Protein AF-A0A7S4J3Q4-F1 (afdb_monomer_lite)

Radius of gyration: 19.54 Å; chains: 1; bounding box: 47×39×46 Å

Organism: NCBI:txid265563

Structure (mmCIF, N/CA/C/O backbone):
data_AF-A0A7S4J3Q4-F1
#
_entry.id   AF-A0A7S4J3Q4-F1
#
loop_
_atom_site.group_PDB
_atom_site.id
_atom_site.type_symbol
_atom_site.label_atom_id
_atom_site.label_alt_id
_atom_site.label_comp_id
_atom_site.label_asym_id
_atom_site.label_entity_id
_atom_site.label_seq_id
_atom_site.pdbx_PDB_ins_code
_atom_site.Cartn_x
_atom_site.Cartn_y
_atom_site.Cartn_z
_atom_site.occupancy
_atom_site.B_iso_or_equiv
_atom_site.auth_seq_id
_atom_site.auth_comp_id
_atom_site.auth_asym_id
_atom_site.auth_atom_id
_atom_site.pdbx_PDB_model_num
ATOM 1 N N . ARG A 1 1 ? 10.200 11.822 5.504 1.00 58.59 1 ARG A N 1
ATOM 2 C CA . ARG A 1 1 ? 9.296 11.036 6.379 1.00 58.59 1 ARG A CA 1
ATOM 3 C C . ARG A 1 1 ? 8.010 10.798 5.602 1.00 58.59 1 ARG A C 1
ATOM 5 O O . ARG A 1 1 ? 7.649 11.677 4.834 1.00 58.59 1 ARG A O 1
ATOM 12 N N . GLN A 1 2 ? 7.391 9.626 5.717 1.00 76.81 2 GLN A N 1
ATOM 13 C CA . GLN A 1 2 ? 6.192 9.248 4.950 1.00 76.81 2 GLN A CA 1
ATOM 14 C C . GLN A 1 2 ? 4.937 9.336 5.837 1.00 76.81 2 GLN A C 1
ATOM 16 O O . GLN A 1 2 ? 4.095 8.449 5.812 1.00 76.81 2 GLN A O 1
ATOM 21 N N . ASN A 1 3 ? 4.850 10.391 6.658 1.00 87.88 3 ASN A N 1
ATOM 22 C CA . ASN A 1 3 ? 3.798 10.535 7.668 1.00 87.88 3 ASN A CA 1
ATOM 23 C C . ASN A 1 3 ? 2.406 10.657 7.038 1.00 87.88 3 ASN A C 1
ATOM 25 O O . ASN A 1 3 ? 1.481 10.063 7.564 1.00 87.88 3 ASN A O 1
ATOM 29 N N . ASN A 1 4 ? 2.279 11.338 5.889 1.00 87.94 4 ASN A N 1
ATOM 30 C CA . ASN A 1 4 ? 1.021 11.399 5.135 1.00 87.94 4 ASN A CA 1
ATOM 31 C C . ASN A 1 4 ? 0.528 9.982 4.772 1.00 87.94 4 ASN A C 1
ATOM 33 O O . ASN A 1 4 ? -0.552 9.581 5.189 1.00 87.94 4 ASN A O 1
ATOM 37 N N . LEU A 1 5 ? 1.358 9.177 4.090 1.00 87.69 5 LEU A N 1
ATOM 38 C CA . LEU A 1 5 ? 0.978 7.806 3.732 1.00 87.69 5 LEU A CA 1
ATOM 39 C C . LEU A 1 5 ? 0.594 6.963 4.955 1.00 87.69 5 LEU A C 1
ATOM 41 O O . LEU A 1 5 ? -0.400 6.246 4.917 1.00 87.69 5 LEU A O 1
ATOM 45 N N . ALA A 1 6 ? 1.386 7.044 6.026 1.00 91.44 6 ALA A N 1
ATOM 46 C CA . ALA A 1 6 ? 1.101 6.318 7.257 1.00 91.44 6 ALA A CA 1
ATOM 47 C C . ALA A 1 6 ? -0.234 6.757 7.874 1.00 91.44 6 ALA A C 1
ATOM 49 O O . ALA A 1 6 ? -1.023 5.904 8.253 1.00 91.44 6 ALA A O 1
ATOM 50 N N . PHE A 1 7 ? -0.509 8.062 7.915 1.00 91.56 7 PHE A N 1
ATOM 51 C CA . PHE A 1 7 ? -1.765 8.603 8.419 1.00 91.56 7 PHE A CA 1
ATOM 52 C C . PHE A 1 7 ? -2.966 8.096 7.632 1.00 91.56 7 PHE A C 1
ATOM 54 O O . PHE A 1 7 ? -3.862 7.526 8.236 1.00 91.56 7 PHE A O 1
ATOM 61 N N . VAL A 1 8 ? -2.960 8.216 6.303 1.00 88.94 8 VAL A N 1
ATOM 62 C CA . VAL A 1 8 ? -4.094 7.778 5.473 1.00 88.94 8 VAL A CA 1
ATOM 63 C C . VAL A 1 8 ? -4.379 6.281 5.651 1.00 88.94 8 VAL A C 1
ATOM 65 O O . VAL A 1 8 ? -5.530 5.880 5.804 1.00 88.94 8 VAL A O 1
ATOM 68 N N . LEU A 1 9 ? -3.338 5.441 5.672 1.00 90.19 9 LEU A N 1
ATOM 69 C CA . LEU A 1 9 ? -3.507 3.992 5.830 1.00 90.19 9 LEU A CA 1
ATOM 70 C C . LEU A 1 9 ? -3.941 3.596 7.246 1.00 90.19 9 LEU A C 1
ATOM 72 O O . LEU A 1 9 ? -4.740 2.674 7.397 1.00 90.19 9 LEU A O 1
ATOM 76 N N . LEU A 1 10 ? -3.407 4.259 8.274 1.00 93.38 10 LEU A N 1
ATOM 77 C CA . LEU A 1 10 ? -3.745 3.954 9.663 1.00 93.38 10 LEU A CA 1
ATOM 78 C C . LEU A 1 10 ? -5.106 4.525 10.062 1.00 93.38 10 LEU A C 1
ATOM 80 O O . LEU A 1 10 ? -5.801 3.869 10.827 1.00 93.38 10 LEU A O 1
ATOM 84 N N . ASN A 1 11 ? -5.520 5.664 9.500 1.00 91.94 11 ASN A N 1
ATOM 85 C CA . ASN A 1 11 ? -6.882 6.175 9.658 1.00 91.94 11 ASN A CA 1
ATOM 86 C C . ASN A 1 11 ? -7.885 5.155 9.116 1.00 91.94 11 ASN A C 1
ATOM 88 O O . ASN A 1 11 ? -8.716 4.654 9.863 1.00 91.94 11 ASN A O 1
ATOM 92 N N . ARG A 1 12 ? -7.667 4.685 7.877 1.00 90.06 12 ARG A N 1
ATOM 93 C CA . ARG A 1 12 ? -8.507 3.635 7.288 1.00 90.06 12 ARG A CA 1
ATOM 94 C C . ARG A 1 12 ? -8.500 2.335 8.095 1.00 90.06 12 ARG A C 1
ATOM 96 O O . ARG A 1 12 ? -9.492 1.612 8.127 1.00 90.06 12 ARG A O 1
ATOM 103 N N . TYR A 1 13 ? -7.375 1.991 8.718 1.00 93.12 13 TYR A N 1
ATOM 104 C CA . TYR A 1 13 ? -7.316 0.847 9.624 1.00 93.12 13 TYR A CA 1
ATOM 105 C C . TYR A 1 13 ? -8.199 1.052 10.863 1.00 93.12 13 TYR A C 1
ATOM 107 O O . TYR A 1 13 ? -8.910 0.119 11.225 1.00 93.12 13 TYR A O 1
ATOM 115 N N . VAL A 1 14 ? -8.182 2.235 11.486 1.00 93.75 14 VAL A N 1
ATOM 116 C CA . VAL A 1 14 ? -9.045 2.554 12.638 1.00 93.75 14 VAL A CA 1
ATOM 117 C C . VAL A 1 14 ? -10.520 2.425 12.254 1.00 93.75 14 VAL A C 1
ATOM 119 O O . VAL A 1 14 ? -11.245 1.708 12.944 1.00 93.75 14 VAL A O 1
ATOM 122 N N . ASP A 1 15 ? -10.918 2.964 11.099 1.00 91.06 15 ASP A N 1
ATOM 123 C CA . ASP A 1 15 ? -12.287 2.845 10.574 1.00 91.06 15 ASP A CA 1
ATOM 124 C C . ASP A 1 15 ? -12.718 1.375 10.413 1.00 91.06 15 ASP A C 1
ATOM 126 O O . ASP A 1 15 ? -13.835 0.981 10.748 1.00 91.06 15 ASP A O 1
ATOM 130 N N . LEU A 1 16 ? -11.815 0.520 9.917 1.00 91.62 16 LEU A N 1
ATOM 131 C CA . LEU A 1 16 ? -12.073 -0.915 9.778 1.00 91.62 16 LEU A CA 1
ATOM 132 C C . LEU A 1 16 ? -12.147 -1.630 11.129 1.00 91.62 16 LEU A C 1
ATOM 134 O O . LEU A 1 16 ? -12.923 -2.576 11.268 1.00 91.62 16 LEU A O 1
ATOM 138 N N . VAL A 1 17 ? -11.349 -1.219 12.117 1.00 93.38 17 VAL A N 1
ATOM 139 C CA . VAL A 1 17 ? -11.413 -1.789 13.468 1.00 93.38 17 VAL A CA 1
ATOM 140 C C . VAL A 1 17 ? -12.786 -1.514 14.079 1.00 93.38 17 VAL A C 1
ATOM 142 O O . VAL A 1 17 ? -13.409 -2.455 14.570 1.00 93.38 17 VAL A O 1
ATOM 145 N N . GLU A 1 18 ? -13.271 -0.277 13.991 1.00 91.94 18 GLU A N 1
ATOM 146 C CA . GLU A 1 18 ? -14.591 0.128 14.493 1.00 91.94 18 GLU A CA 1
ATOM 147 C C . GLU A 1 18 ? -15.719 -0.600 13.748 1.00 91.94 18 GLU A C 1
ATOM 149 O O . GLU A 1 18 ? -16.574 -1.231 14.371 1.00 91.94 18 GLU A O 1
ATOM 154 N N . ALA A 1 19 ? -15.650 -0.657 12.415 1.00 92.12 19 ALA A N 1
ATOM 155 C CA . ALA A 1 19 ? -16.624 -1.383 11.600 1.00 92.12 19 ALA A CA 1
ATOM 156 C C . ALA A 1 19 ? -16.694 -2.890 11.923 1.00 92.12 19 ALA A C 1
ATOM 158 O O . ALA A 1 19 ? -17.775 -3.479 11.892 1.00 92.12 19 ALA A O 1
ATOM 159 N N . ILE A 1 20 ? -15.565 -3.539 12.242 1.00 93.31 20 ILE A N 1
ATOM 160 C CA . ILE A 1 20 ? -15.537 -4.951 12.669 1.00 93.31 20 ILE A CA 1
ATOM 161 C C . ILE A 1 20 ? -16.154 -5.123 14.067 1.00 93.31 20 ILE A C 1
ATOM 163 O O . ILE A 1 20 ? -16.845 -6.116 14.296 1.00 93.31 20 ILE A O 1
ATOM 167 N N . GLU A 1 21 ? -15.897 -4.199 14.998 1.00 91.38 21 GLU A N 1
ATOM 168 C CA . GLU A 1 21 ? -16.431 -4.244 16.370 1.00 91.38 21 GLU A CA 1
ATOM 169 C C . GLU A 1 21 ? -17.959 -4.063 16.387 1.00 91.38 21 GLU A C 1
ATOM 171 O O . GLU A 1 21 ? -18.654 -4.809 17.085 1.00 91.38 21 GLU A O 1
ATOM 176 N N . ASP A 1 22 ? -18.480 -3.167 15.548 1.00 90.12 22 ASP A N 1
ATOM 177 C CA . ASP A 1 22 ? -19.920 -2.914 15.404 1.00 90.12 22 ASP A CA 1
ATOM 178 C C . ASP A 1 22 ? -20.619 -3.893 14.444 1.00 90.12 22 ASP A C 1
ATOM 180 O O . ASP A 1 22 ? -21.838 -4.083 14.502 1.00 90.12 22 ASP A O 1
ATOM 184 N N . GLY A 1 23 ? -19.853 -4.552 13.571 1.00 89.69 23 GLY A N 1
ATOM 185 C CA . GLY A 1 23 ? -20.366 -5.458 12.545 1.00 89.69 23 GLY A CA 1
ATOM 186 C C . GLY A 1 23 ? -21.067 -4.749 11.382 1.00 89.69 23 GLY A C 1
ATOM 187 O O . GLY A 1 23 ? -21.891 -5.374 10.709 1.00 89.69 23 GLY A O 1
ATOM 188 N N . ASP A 1 24 ? -20.757 -3.473 11.138 1.00 86.44 24 ASP A N 1
ATOM 189 C CA . ASP A 1 24 ? -21.349 -2.651 10.078 1.00 86.44 24 ASP A CA 1
ATOM 190 C C . ASP A 1 24 ? -20.271 -1.941 9.244 1.00 86.44 24 ASP A C 1
ATOM 192 O O . ASP A 1 2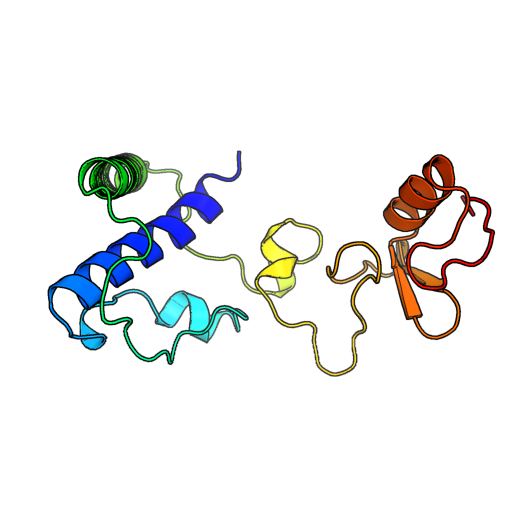4 ? -19.603 -1.017 9.701 1.00 86.44 24 ASP A O 1
ATOM 196 N N . ILE A 1 25 ? -20.126 -2.352 7.978 1.00 83.50 25 ILE A N 1
ATOM 197 C CA . ILE A 1 25 ? -19.136 -1.785 7.046 1.00 83.50 25 ILE A CA 1
ATOM 198 C C . ILE A 1 25 ? -19.459 -0.336 6.677 1.00 83.50 25 ILE A C 1
ATOM 200 O O . ILE A 1 25 ? -18.568 0.397 6.254 1.00 83.50 25 ILE A O 1
ATOM 204 N N . CYS A 1 26 ? -20.712 0.094 6.852 1.00 77.75 26 CYS A N 1
ATOM 205 C CA . CYS A 1 26 ? -21.124 1.466 6.568 1.00 77.75 26 CYS A CA 1
ATOM 206 C C . CYS A 1 26 ? -20.466 2.477 7.516 1.00 77.75 26 CYS A C 1
ATOM 208 O O . CYS A 1 26 ? -20.427 3.656 7.177 1.00 77.75 26 CYS A O 1
ATOM 210 N N . MET A 1 27 ? -19.949 2.024 8.666 1.00 74.44 27 MET A N 1
ATOM 211 C CA . MET A 1 27 ? -19.195 2.857 9.610 1.00 74.44 27 MET A CA 1
ATOM 212 C C . MET A 1 27 ? -17.756 3.110 9.164 1.00 74.44 27 MET A C 1
ATOM 214 O O . MET A 1 27 ? -17.102 3.987 9.711 1.00 74.44 27 MET A O 1
ATOM 218 N N . ALA A 1 28 ? -17.245 2.364 8.179 1.00 76.19 28 ALA A N 1
ATOM 219 C CA . ALA A 1 28 ? -15.896 2.583 7.689 1.00 76.19 28 ALA A CA 1
ATOM 220 C C . ALA A 1 28 ? -15.868 3.821 6.771 1.00 76.19 28 ALA A C 1
ATOM 222 O O . ALA A 1 28 ? -16.006 3.686 5.548 1.00 76.19 28 ALA A O 1
ATOM 223 N N . GLU A 1 29 ? -15.702 5.005 7.366 1.00 63.97 29 GLU A N 1
ATOM 224 C CA . GLU A 1 29 ? -15.607 6.303 6.684 1.00 63.97 29 GLU A CA 1
ATOM 225 C C . GLU A 1 29 ? -14.387 6.353 5.718 1.00 63.97 29 GLU A C 1
ATOM 227 O O . GLU A 1 29 ? -13.565 5.438 5.658 1.00 63.97 29 GLU A O 1
ATOM 232 N N . ASP A 1 30 ? -14.312 7.369 4.853 1.00 63.56 30 ASP A N 1
ATOM 233 C CA . ASP A 1 30 ? -13.173 7.623 3.944 1.00 63.56 30 ASP A CA 1
ATOM 234 C C . ASP A 1 30 ? -12.915 6.624 2.793 1.00 63.56 30 ASP A C 1
ATOM 236 O O . ASP A 1 30 ? -11.779 6.409 2.368 1.00 63.56 30 ASP A O 1
ATOM 240 N N . VAL A 1 31 ? -13.957 6.045 2.188 1.00 66.12 31 VAL A N 1
ATOM 241 C CA . VAL A 1 31 ? -13.805 5.245 0.949 1.00 66.12 31 VAL A CA 1
ATOM 242 C C . VAL A 1 31 ? -13.559 6.117 -0.295 1.00 66.12 31 VAL A C 1
ATOM 244 O O . VAL A 1 31 ? -12.886 5.682 -1.235 1.00 66.12 31 VAL A O 1
ATOM 247 N N . GLU A 1 32 ? -14.082 7.348 -0.309 1.00 68.75 32 GLU A N 1
ATOM 248 C CA . GLU A 1 32 ? -14.072 8.237 -1.484 1.00 68.75 32 GLU A CA 1
ATOM 249 C C . GLU A 1 32 ? -12.649 8.551 -1.964 1.00 68.75 32 GLU A C 1
ATOM 251 O O . GLU A 1 32 ? -12.361 8.420 -3.153 1.00 68.75 32 GLU A O 1
ATOM 256 N N . ASP A 1 33 ? -11.722 8.832 -1.045 1.00 68.56 33 ASP A N 1
ATOM 257 C CA . ASP A 1 33 ? -10.325 9.137 -1.371 1.00 68.56 33 ASP A CA 1
ATOM 258 C C . ASP A 1 33 ? -9.60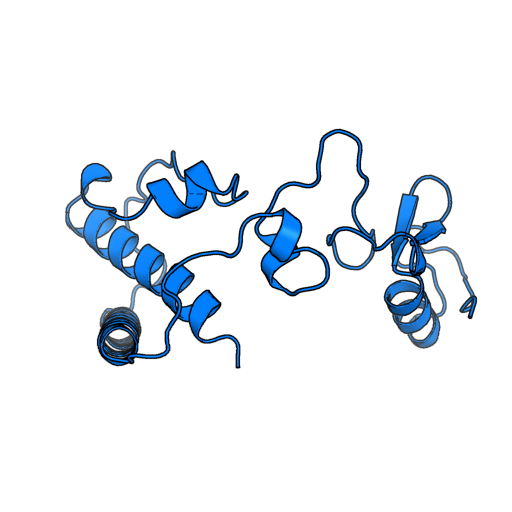6 7.975 -2.077 1.00 68.56 33 ASP A C 1
ATOM 260 O O . ASP A 1 33 ? -8.754 8.192 -2.946 1.00 68.56 33 ASP A O 1
ATOM 264 N N . PHE A 1 34 ? -9.950 6.727 -1.755 1.00 77.00 34 PHE A N 1
ATOM 265 C CA . PHE A 1 34 ? -9.372 5.554 -2.414 1.00 77.00 34 PHE A CA 1
ATOM 266 C C . PHE A 1 34 ? -10.029 5.293 -3.775 1.00 77.00 34 PHE A C 1
ATOM 268 O O . PHE A 1 34 ? -9.334 4.965 -4.743 1.00 77.00 34 PHE A O 1
ATOM 275 N N . VAL A 1 35 ? -11.347 5.487 -3.874 1.00 70.94 35 VAL A N 1
ATOM 276 C CA . VAL A 1 35 ? -12.120 5.269 -5.106 1.00 70.94 35 VAL A CA 1
ATOM 277 C C . VAL A 1 35 ? -11.791 6.322 -6.165 1.00 70.94 35 VAL A C 1
ATOM 279 O O . VAL A 1 35 ? -11.436 5.968 -7.295 1.00 70.94 35 VAL A O 1
ATOM 282 N N . ASP A 1 36 ? -11.823 7.604 -5.808 1.00 69.06 36 ASP A N 1
ATOM 283 C CA . ASP A 1 36 ? -11.625 8.716 -6.743 1.00 69.06 36 ASP A CA 1
ATOM 284 C C . ASP A 1 36 ? -10.212 8.736 -7.329 1.00 69.06 36 ASP A C 1
ATOM 286 O O . ASP A 1 36 ? -10.003 9.080 -8.499 1.00 69.06 36 ASP A O 1
ATOM 290 N N . ASN A 1 37 ? -9.225 8.300 -6.545 1.00 68.44 37 ASN A N 1
ATOM 291 C CA . ASN A 1 37 ? -7.842 8.237 -6.998 1.00 68.44 37 ASN A CA 1
ATOM 292 C C . ASN A 1 37 ? -7.521 6.968 -7.813 1.00 68.44 37 ASN A C 1
ATOM 294 O O . ASN A 1 37 ? -6.398 6.857 -8.310 1.00 68.44 37 ASN A O 1
ATOM 298 N N . LYS A 1 38 ? -8.478 6.046 -8.016 1.00 72.25 38 LYS A N 1
ATOM 299 C CA . LYS A 1 38 ? -8.252 4.711 -8.614 1.00 72.25 38 LYS A CA 1
ATOM 300 C C . LYS A 1 38 ? -7.184 3.914 -7.864 1.00 72.25 38 LYS A C 1
ATOM 302 O O . LYS A 1 38 ? -6.294 3.308 -8.469 1.00 72.25 38 LYS A O 1
ATOM 307 N N . CYS A 1 39 ? -7.222 3.986 -6.538 1.00 81.12 39 CYS A N 1
ATOM 308 C CA . CYS A 1 39 ? -6.338 3.196 -5.704 1.00 81.12 39 CYS A CA 1
ATOM 309 C C . CYS A 1 39 ? -6.676 1.704 -5.862 1.00 81.12 39 CYS A C 1
ATOM 311 O O . CYS A 1 39 ? -7.840 1.324 -5.917 1.00 81.12 39 CYS A O 1
ATOM 313 N N . ALA A 1 40 ? -5.650 0.859 -5.917 1.00 81.75 40 ALA A N 1
ATOM 314 C CA . ALA A 1 40 ? -5.766 -0.595 -5.994 1.00 81.75 40 ALA A CA 1
ATOM 315 C C . ALA A 1 40 ? -6.164 -1.241 -4.651 1.00 81.75 40 ALA A C 1
ATOM 317 O O . ALA A 1 40 ? -6.255 -2.465 -4.558 1.00 81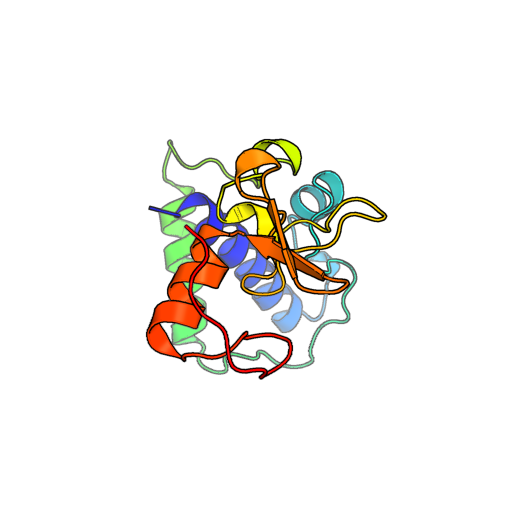.75 40 ALA A O 1
ATOM 318 N N . ILE A 1 41 ? -6.345 -0.445 -3.589 1.00 82.62 41 ILE A N 1
ATOM 319 C CA . ILE A 1 41 ? -6.800 -0.934 -2.287 1.00 82.62 41 ILE A CA 1
ATOM 320 C C . ILE A 1 41 ? -8.291 -1.288 -2.397 1.00 82.62 41 ILE A C 1
ATOM 322 O O . ILE A 1 41 ? -9.088 -0.414 -2.736 1.00 82.62 41 ILE A O 1
ATOM 326 N N . PRO A 1 42 ? -8.690 -2.541 -2.102 1.00 81.12 42 PRO A N 1
ATOM 327 C CA . PRO A 1 42 ? -10.090 -2.942 -2.149 1.00 81.12 42 PRO A CA 1
ATOM 328 C C . PRO A 1 42 ? -10.934 -2.165 -1.138 1.00 81.12 42 PRO A C 1
ATOM 330 O O . PRO A 1 42 ? -10.603 -2.117 0.047 1.00 81.12 42 PRO A O 1
ATOM 333 N N . THR A 1 43 ? -12.043 -1.597 -1.603 1.00 79.69 43 THR A N 1
ATOM 334 C CA . THR A 1 43 ? -12.995 -0.859 -0.761 1.00 79.69 43 THR A CA 1
ATOM 335 C C . THR A 1 43 ? -14.324 -1.590 -0.585 1.00 79.69 43 THR A C 1
ATOM 337 O O . THR A 1 43 ? -14.961 -1.441 0.452 1.00 79.69 43 THR A O 1
ATOM 340 N N . ASP A 1 44 ? -14.704 -2.431 -1.550 1.00 79.88 44 ASP A N 1
ATOM 341 C CA . ASP A 1 44 ? -15.857 -3.333 -1.475 1.00 79.88 44 ASP A CA 1
ATOM 342 C C . ASP A 1 44 ? -15.408 -4.698 -0.930 1.00 79.88 44 ASP A C 1
ATOM 344 O O . ASP A 1 44 ? -15.041 -5.607 -1.680 1.00 79.88 44 ASP A O 1
ATOM 348 N N . ILE A 1 45 ? -15.320 -4.798 0.398 1.00 82.25 45 ILE A N 1
ATOM 349 C CA . ILE A 1 45 ? -14.880 -6.005 1.107 1.00 82.25 45 ILE A CA 1
ATOM 350 C C . ILE A 1 45 ? -15.937 -6.470 2.107 1.00 82.25 45 ILE A C 1
ATOM 352 O O . ILE A 1 45 ? -16.585 -5.666 2.773 1.00 82.25 45 ILE A O 1
ATOM 356 N N . GLU A 1 46 ? -16.074 -7.788 2.262 1.00 88.06 46 GLU A N 1
ATOM 357 C CA . GLU A 1 46 ? -16.844 -8.359 3.367 1.00 88.06 46 GLU A CA 1
ATOM 358 C C . GLU A 1 46 ? -16.075 -8.193 4.684 1.00 88.06 46 GLU A C 1
ATOM 360 O O . GLU A 1 46 ? -14.878 -8.491 4.757 1.00 88.06 46 GLU A O 1
ATOM 365 N N . LEU A 1 47 ? -16.767 -7.753 5.740 1.00 89.69 47 LEU A N 1
ATOM 366 C CA . LEU A 1 47 ? -16.150 -7.590 7.053 1.00 89.69 47 LEU A CA 1
ATOM 367 C C . LEU A 1 47 ? -15.689 -8.937 7.634 1.00 89.69 47 LEU A C 1
ATOM 369 O O . LEU A 1 47 ? -16.469 -9.897 7.703 1.00 89.69 47 LEU A O 1
ATOM 373 N N . PRO A 1 48 ? -14.442 -9.018 8.127 1.00 92.12 48 PRO A N 1
ATOM 374 C CA . PRO A 1 48 ? -14.000 -10.136 8.944 1.00 92.12 48 PRO A CA 1
ATOM 375 C C . PRO A 1 48 ? -14.834 -10.275 10.223 1.00 92.12 48 PRO A C 1
ATOM 377 O O . PRO A 1 48 ? -15.297 -9.299 10.799 1.00 92.12 48 PRO A O 1
ATOM 380 N N . LYS A 1 49 ? -14.959 -11.507 10.731 1.00 90.25 49 LYS A N 1
ATOM 381 C CA . LYS A 1 49 ? -15.677 -11.791 11.992 1.00 90.25 49 LYS A CA 1
ATOM 382 C C . LYS A 1 49 ? -14.900 -11.424 13.257 1.00 90.25 49 LYS A C 1
ATOM 384 O O . LYS A 1 49 ? -15.449 -11.498 14.350 1.00 90.25 49 LYS A O 1
ATOM 389 N N . GLN A 1 50 ? -13.604 -11.172 13.123 1.00 93.81 50 GLN A N 1
ATOM 390 C CA . GLN A 1 50 ? -12.703 -10.900 14.233 1.00 93.81 50 GLN A CA 1
ATOM 391 C C . GLN A 1 50 ? -11.531 -10.054 13.744 1.00 93.81 50 GLN A C 1
ATOM 393 O O . GLN A 1 50 ? -11.129 -10.159 12.582 1.00 93.81 50 GLN A O 1
ATOM 398 N N . GLN A 1 51 ? -10.958 -9.277 14.658 1.00 94.94 51 GLN A N 1
ATOM 399 C CA . GLN A 1 51 ? -9.755 -8.492 14.405 1.00 94.94 51 GLN A CA 1
ATOM 400 C C . GLN A 1 51 ? -8.562 -9.398 14.084 1.00 94.94 51 GLN A C 1
ATOM 402 O O . GLN A 1 51 ? -8.392 -10.460 14.690 1.00 94.94 51 GLN A O 1
ATOM 407 N N . TYR A 1 52 ? -7.706 -8.964 13.156 1.00 94.38 52 TYR A N 1
ATOM 408 C CA . TYR A 1 52 ? -6.432 -9.643 12.897 1.00 94.38 52 TYR A CA 1
ATOM 409 C C . TYR A 1 52 ? -5.453 -9.439 14.062 1.00 94.38 52 TYR A C 1
ATOM 411 O O . TYR A 1 52 ? -4.836 -10.394 14.533 1.00 94.38 52 TYR A O 1
ATOM 419 N N . ILE A 1 53 ? -5.352 -8.201 14.559 1.00 96.12 53 ILE A N 1
ATOM 420 C CA . ILE A 1 53 ? -4.572 -7.860 15.752 1.00 96.12 53 ILE A CA 1
ATOM 421 C C . ILE A 1 53 ? -5.454 -8.081 16.980 1.00 96.12 53 ILE A C 1
ATOM 423 O O . ILE A 1 53 ? -6.365 -7.303 17.253 1.00 96.12 53 ILE A O 1
ATOM 427 N N . SER A 1 54 ? -5.190 -9.156 17.724 1.00 94.81 54 SER A N 1
ATOM 428 C CA . SER A 1 54 ? -5.999 -9.527 18.893 1.00 94.81 54 SER A CA 1
ATOM 429 C C . SER A 1 54 ? -5.740 -8.666 20.134 1.00 94.81 54 SER A C 1
ATOM 431 O O . SER A 1 54 ? -6.565 -8.669 21.038 1.00 94.81 54 SER A O 1
ATOM 433 N N . SER A 1 55 ? -4.601 -7.971 20.207 1.00 96.94 55 SER A N 1
ATOM 434 C CA . SER A 1 55 ? -4.252 -7.109 21.342 1.00 96.94 55 SER A CA 1
ATOM 435 C C . SER A 1 55 ? -4.988 -5.777 21.247 1.00 96.94 55 SER A C 1
ATOM 437 O O . SER A 1 55 ? -4.753 -5.023 20.307 1.00 96.94 55 SER A O 1
ATOM 439 N N . ASP A 1 56 ? -5.860 -5.481 22.209 1.00 95.31 56 ASP A N 1
ATOM 440 C CA . ASP A 1 56 ? -6.570 -4.197 22.266 1.00 95.31 56 ASP A CA 1
ATOM 441 C C . ASP A 1 56 ? -5.600 -3.031 22.484 1.00 95.31 56 ASP A C 1
ATOM 443 O O . ASP A 1 56 ? -5.735 -2.006 21.822 1.00 95.31 56 ASP A O 1
ATOM 447 N N . ASP A 1 57 ? -4.568 -3.224 23.312 1.00 97.69 57 ASP A N 1
ATOM 448 C CA . ASP A 1 57 ? -3.540 -2.212 23.584 1.00 97.69 57 ASP A CA 1
ATOM 449 C C . ASP A 1 57 ? -2.792 -1.792 22.304 1.00 97.69 57 ASP A C 1
ATOM 451 O O . ASP A 1 57 ? -2.498 -0.616 22.113 1.00 97.69 57 ASP A O 1
ATOM 455 N N . GLU A 1 58 ? -2.518 -2.734 21.390 1.00 97.62 58 GLU A N 1
ATOM 456 C CA . GLU A 1 58 ? -1.864 -2.419 20.107 1.00 97.62 58 GLU A CA 1
ATOM 457 C C . GLU A 1 58 ? -2.799 -1.656 19.161 1.00 97.62 58 GLU A C 1
ATOM 459 O O . GLU A 1 58 ? -2.352 -0.784 18.416 1.00 97.62 58 GLU A O 1
ATOM 464 N N . ARG A 1 59 ? -4.105 -1.963 19.172 1.00 96.81 59 ARG A N 1
ATOM 465 C CA . ARG A 1 59 ? -5.079 -1.205 18.369 1.00 96.81 59 ARG A CA 1
ATOM 466 C C . ARG A 1 59 ? -5.251 0.206 18.925 1.00 96.81 59 ARG A C 1
ATOM 468 O O . ARG A 1 59 ? -5.329 1.146 18.138 1.00 96.81 59 ARG A O 1
ATOM 475 N N . GLU A 1 60 ? -5.237 0.356 20.247 1.00 97.12 60 GLU A N 1
ATOM 476 C CA . GLU A 1 60 ? -5.309 1.654 20.919 1.00 97.12 60 GLU A CA 1
ATOM 477 C C . GLU A 1 60 ? -4.073 2.518 20.646 1.00 97.12 60 GLU A C 1
ATOM 479 O O . GLU A 1 60 ? -4.217 3.700 20.353 1.00 97.12 60 GLU A O 1
ATOM 484 N N . GLU A 1 61 ? -2.871 1.932 20.614 1.00 97.94 61 GLU A N 1
ATOM 485 C CA . GLU A 1 61 ? -1.649 2.657 20.229 1.00 97.94 61 GLU A CA 1
ATOM 486 C C . GLU A 1 61 ? -1.773 3.275 18.825 1.00 97.94 61 GLU A C 1
ATOM 488 O O . GLU A 1 61 ? -1.358 4.415 18.595 1.00 97.94 61 GLU A O 1
ATOM 493 N N . VAL A 1 62 ? -2.380 2.547 17.882 1.00 97.06 62 VAL A N 1
ATOM 494 C CA . VAL A 1 62 ? -2.635 3.068 16.534 1.00 97.06 62 VAL A CA 1
ATOM 495 C C . VAL A 1 62 ? -3.669 4.195 16.563 1.00 97.06 62 VAL A C 1
ATOM 497 O O . VAL A 1 62 ? -3.443 5.216 15.911 1.00 97.06 62 VAL A O 1
ATOM 500 N N . ARG A 1 63 ? -4.762 4.051 17.329 1.00 96.62 63 ARG A N 1
ATOM 501 C CA . ARG A 1 63 ? -5.778 5.110 17.493 1.00 96.62 63 ARG A CA 1
ATOM 502 C C . ARG A 1 63 ? -5.159 6.387 18.059 1.00 96.62 63 ARG A C 1
ATOM 504 O O . ARG A 1 63 ? -5.311 7.452 17.462 1.00 96.62 63 ARG A O 1
ATOM 511 N N . ASP A 1 64 ? -4.388 6.275 19.137 1.00 97.06 64 ASP A N 1
ATOM 512 C CA . ASP A 1 64 ? -3.682 7.397 19.763 1.00 97.06 64 ASP A CA 1
ATOM 513 C C . ASP A 1 64 ? -2.716 8.082 18.788 1.00 97.06 64 ASP A C 1
ATOM 515 O O . ASP A 1 64 ? -2.641 9.316 18.723 1.00 97.06 64 ASP A O 1
ATOM 519 N N . TRP A 1 65 ? -1.992 7.297 17.986 1.00 96.31 65 TRP A N 1
ATOM 520 C CA . TRP A 1 65 ? -1.084 7.837 16.979 1.00 96.31 65 TRP A CA 1
ATOM 521 C C . TRP A 1 65 ? -1.832 8.597 15.875 1.00 96.31 65 TRP A C 1
ATOM 523 O O . TRP A 1 65 ? -1.430 9.711 15.523 1.00 96.31 65 TRP A O 1
ATOM 533 N N . VAL A 1 66 ? -2.931 8.040 15.354 1.00 94.69 66 VAL A N 1
ATOM 534 C CA . VAL A 1 66 ? -3.771 8.697 14.335 1.00 94.69 66 VAL A CA 1
ATOM 535 C C . VAL A 1 66 ? -4.358 9.997 14.887 1.00 94.69 66 VAL A C 1
ATOM 537 O O . VAL A 1 66 ? -4.244 11.034 14.231 1.00 94.69 66 VAL A O 1
ATOM 540 N N . LEU A 1 67 ? -4.885 9.985 16.115 1.00 93.62 67 LEU A N 1
ATOM 541 C CA . LEU A 1 67 ? -5.400 11.180 16.794 1.00 93.62 67 LEU A CA 1
ATOM 542 C C . LEU A 1 67 ? -4.318 12.253 16.959 1.00 93.62 67 LEU A C 1
ATOM 544 O O . LEU A 1 67 ? -4.554 13.425 16.661 1.00 93.62 67 LEU A O 1
ATOM 548 N N . SER A 1 68 ? -3.111 11.863 17.379 1.00 93.75 68 SER A N 1
ATOM 549 C CA . SER A 1 68 ? -1.968 12.777 17.486 1.00 93.75 68 SER A CA 1
ATOM 550 C C . SER A 1 68 ? -1.618 13.414 16.140 1.00 93.75 68 SER A C 1
ATOM 552 O O . SER A 1 68 ? -1.331 14.609 16.089 1.00 93.75 68 SER A O 1
ATOM 554 N N . MET A 1 69 ? -1.608 12.632 15.060 1.00 92.00 69 MET A N 1
ATOM 555 C CA . MET A 1 69 ? -1.280 13.118 13.716 1.00 92.00 69 MET A CA 1
ATOM 556 C C . MET A 1 69 ? -2.387 13.991 13.128 1.00 92.00 69 MET A C 1
ATOM 558 O O . MET A 1 69 ? -2.092 14.974 12.451 1.00 92.00 69 MET A O 1
ATOM 562 N N . ALA A 1 70 ? -3.656 13.706 13.428 1.00 88.56 70 ALA A N 1
ATOM 563 C CA . ALA A 1 70 ? -4.789 14.490 12.940 1.00 88.56 70 ALA A CA 1
ATOM 564 C C . ALA A 1 70 ? -4.722 15.969 13.372 1.00 88.56 70 ALA A C 1
ATOM 566 O O . ALA A 1 70 ? -5.217 16.844 12.651 1.00 88.56 70 ALA A O 1
ATOM 567 N N . LEU A 1 71 ? -4.074 16.247 14.510 1.00 89.12 71 LEU A N 1
ATOM 568 C CA . LEU A 1 71 ? -3.854 17.589 15.057 1.00 89.12 71 LEU A CA 1
ATOM 569 C C . LEU A 1 71 ? -2.710 18.361 14.372 1.00 89.12 71 LEU A C 1
ATOM 571 O O . LEU A 1 71 ? -2.605 19.576 14.564 1.00 89.12 71 LEU A O 1
ATOM 575 N N . GLU A 1 72 ? -1.858 17.703 13.580 1.00 88.31 72 GLU A N 1
ATOM 576 C CA . GLU A 1 72 ? -0.778 18.369 12.848 1.00 88.31 72 GLU A CA 1
ATOM 577 C C . GLU A 1 72 ? -1.337 19.201 11.677 1.00 88.31 72 GLU A C 1
ATOM 579 O O . GLU A 1 72 ? -2.244 18.796 10.941 1.00 88.31 72 GLU A O 1
ATOM 584 N N . SER A 1 73 ? -0.820 20.420 11.515 1.00 74.56 73 SER A N 1
ATOM 585 C CA . SER A 1 73 ? -1.340 21.394 10.546 1.00 74.56 73 SER A CA 1
ATOM 586 C C . SER A 1 73 ? -0.726 21.274 9.149 1.00 74.56 73 SER A C 1
ATOM 588 O O . SER A 1 73 ? -1.306 21.790 8.195 1.00 74.56 73 SER A O 1
ATOM 590 N N . ASP A 1 74 ? 0.414 20.599 9.010 1.00 82.50 74 ASP A N 1
ATOM 591 C CA . ASP A 1 74 ? 1.139 20.381 7.752 1.00 82.50 74 ASP A CA 1
ATOM 592 C C . ASP A 1 74 ? 0.880 19.002 7.123 1.00 82.50 74 ASP A C 1
ATOM 594 O O . ASP A 1 74 ? 1.453 18.672 6.081 1.00 82.50 74 ASP A O 1
ATOM 598 N N . LEU A 1 75 ? -0.005 18.206 7.722 1.00 80.50 75 LEU A N 1
ATOM 599 C CA . LEU A 1 75 ? -0.370 16.895 7.215 1.00 80.50 75 LEU A CA 1
ATOM 600 C C . LEU A 1 75 ? -1.352 17.021 6.041 1.00 80.50 75 LEU A C 1
ATOM 602 O O . LEU A 1 75 ? -2.513 17.398 6.204 1.00 80.50 75 LEU A O 1
ATOM 606 N N . GLU A 1 76 ? -0.887 16.680 4.840 1.00 77.62 76 GLU A N 1
ATOM 607 C CA . GLU A 1 76 ? -1.775 16.385 3.714 1.00 77.62 76 GLU A CA 1
ATOM 608 C C . GLU A 1 76 ? -2.571 15.118 4.061 1.00 77.62 76 GLU A C 1
ATOM 610 O O . GLU A 1 76 ? -1.974 14.084 4.329 1.00 77.62 76 GLU A O 1
ATOM 615 N N . ARG A 1 77 ? -3.905 15.200 4.105 1.00 78.44 77 ARG A N 1
ATOM 616 C CA . ARG A 1 77 ? -4.791 14.119 4.583 1.00 78.44 77 ARG A CA 1
ATOM 617 C C . ARG A 1 77 ? -5.346 13.252 3.449 1.00 78.44 77 ARG A C 1
ATOM 619 O O . ARG A 1 77 ? -6.486 12.830 3.516 1.00 78.44 77 ARG A O 1
ATOM 626 N N . GLY A 1 78 ? -4.573 13.044 2.386 1.00 82.56 78 GLY A N 1
ATOM 627 C CA . GLY A 1 78 ? -5.069 12.350 1.201 1.00 82.56 78 GLY A CA 1
ATOM 628 C C . GLY A 1 78 ? -3.960 11.816 0.308 1.00 82.56 78 GLY A C 1
ATOM 629 O O . GLY A 1 78 ? -2.801 12.251 0.366 1.00 82.56 78 GLY A O 1
ATOM 630 N N . LEU A 1 79 ? -4.328 10.860 -0.545 1.00 84.75 79 LEU A N 1
ATOM 631 C CA . LEU A 1 79 ? -3.396 10.235 -1.474 1.00 84.75 79 LEU A CA 1
ATOM 632 C C . LEU A 1 79 ? -3.110 11.150 -2.678 1.00 84.75 79 LEU A C 1
ATOM 634 O O . LEU A 1 79 ? -4.011 11.778 -3.240 1.00 84.75 79 LEU A O 1
ATOM 638 N N . PRO A 1 80 ? -1.852 11.224 -3.149 1.00 86.62 80 PRO A N 1
ATOM 639 C CA . PRO A 1 80 ? -1.556 11.943 -4.376 1.00 86.62 80 PRO A CA 1
ATOM 640 C C . PRO A 1 80 ? -2.115 11.153 -5.557 1.00 86.62 80 PRO A C 1
ATOM 642 O O . PRO A 1 80 ? -1.703 10.015 -5.758 1.00 86.62 80 PRO A O 1
ATOM 645 N N . GLY A 1 81 ? -2.980 11.754 -6.377 1.00 84.25 81 GLY A N 1
ATOM 646 C CA . GLY A 1 81 ? -3.505 11.077 -7.570 1.00 84.25 81 GLY A CA 1
ATOM 647 C C . GLY A 1 81 ? -2.423 10.451 -8.467 1.00 84.25 81 GLY A C 1
ATOM 648 O O . GLY A 1 81 ? -1.290 10.945 -8.541 1.00 84.25 81 GLY A O 1
ATOM 649 N N . ALA A 1 82 ? -2.788 9.383 -9.183 1.00 82.06 82 ALA A N 1
ATOM 650 C CA . ALA A 1 82 ? -1.873 8.443 -9.848 1.00 82.06 82 ALA A CA 1
ATOM 651 C C . ALA A 1 82 ? -0.728 9.080 -10.663 1.00 82.06 82 ALA A C 1
ATOM 653 O O . ALA A 1 82 ? 0.402 8.590 -10.647 1.00 82.06 82 ALA A O 1
ATOM 654 N N . HIS A 1 83 ? -0.972 10.200 -11.354 1.00 82.25 83 HIS A N 1
ATOM 655 C CA . HIS A 1 83 ? 0.075 10.898 -12.107 1.00 82.25 83 HIS A CA 1
ATOM 656 C C . HIS A 1 83 ? 1.195 11.447 -11.206 1.00 82.25 83 HIS A C 1
ATOM 658 O O . HIS A 1 83 ? 2.371 11.288 -11.531 1.00 82.25 83 HIS A O 1
ATOM 664 N N . ARG A 1 84 ? 0.840 12.051 -10.062 1.00 84.69 84 ARG A N 1
ATOM 665 C CA . ARG A 1 84 ? 1.795 12.600 -9.079 1.00 84.69 84 ARG A CA 1
ATOM 666 C C . ARG A 1 84 ? 2.494 11.507 -8.274 1.00 84.69 84 ARG A C 1
ATOM 668 O O . ARG A 1 84 ? 3.596 11.726 -7.786 1.00 84.69 84 ARG A O 1
AT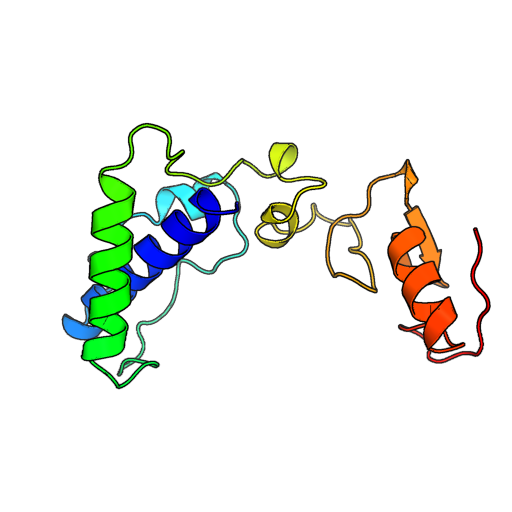OM 675 N N . ALA A 1 85 ? 1.874 10.335 -8.160 1.00 85.81 85 ALA A N 1
ATOM 676 C CA . ALA A 1 85 ? 2.456 9.187 -7.479 1.00 85.81 85 ALA A CA 1
ATOM 677 C C . ALA A 1 85 ? 3.627 8.551 -8.253 1.00 85.81 85 ALA A C 1
ATOM 679 O O . ALA A 1 85 ? 4.491 7.918 -7.639 1.00 85.81 85 ALA A O 1
ATOM 680 N N . ARG A 1 86 ? 3.701 8.728 -9.582 1.00 80.44 86 ARG A N 1
ATOM 681 C CA . ARG A 1 86 ? 4.763 8.147 -10.424 1.00 80.44 86 ARG A CA 1
ATOM 682 C C . ARG A 1 86 ? 6.157 8.568 -9.942 1.00 80.44 86 ARG A C 1
ATOM 684 O O . ARG A 1 86 ? 6.439 9.746 -9.756 1.00 80.44 86 ARG A O 1
ATOM 691 N N . GLY A 1 87 ? 7.052 7.590 -9.786 1.00 77.12 87 GLY A N 1
ATOM 692 C CA . GLY A 1 87 ? 8.426 7.822 -9.318 1.00 77.12 87 GLY A CA 1
ATOM 693 C C . GLY A 1 87 ? 8.558 8.062 -7.809 1.00 77.12 87 GLY A C 1
ATOM 694 O O . GLY A 1 87 ? 9.646 8.394 -7.343 1.00 77.12 87 GLY A O 1
ATOM 695 N N . THR A 1 88 ? 7.479 7.881 -7.047 1.00 84.12 88 THR A N 1
ATOM 696 C CA . THR A 1 88 ? 7.467 7.914 -5.580 1.00 84.12 88 THR A CA 1
ATOM 697 C C . THR A 1 88 ? 7.018 6.559 -5.027 1.00 84.12 88 THR A C 1
ATOM 699 O O . THR A 1 88 ? 6.581 5.691 -5.782 1.00 84.12 88 THR A O 1
ATOM 702 N N . ILE A 1 89 ? 7.066 6.385 -3.703 1.00 82.94 89 ILE A N 1
ATOM 703 C CA . ILE A 1 89 ? 6.553 5.167 -3.059 1.00 82.94 89 ILE A CA 1
ATOM 704 C C . ILE A 1 89 ? 5.038 4.975 -3.256 1.00 82.94 89 ILE A C 1
ATOM 706 O O . ILE A 1 89 ? 4.565 3.843 -3.290 1.00 82.94 89 ILE A O 1
ATOM 710 N N . TYR A 1 90 ? 4.287 6.062 -3.469 1.00 86.12 90 TYR A N 1
ATOM 711 C CA . TYR A 1 90 ? 2.839 6.018 -3.685 1.00 86.12 90 TYR A CA 1
ATOM 712 C C . TYR A 1 90 ? 2.451 5.311 -4.990 1.00 86.12 90 TYR A C 1
ATOM 714 O O . TYR A 1 90 ? 1.298 4.931 -5.150 1.00 86.12 90 TYR A O 1
ATOM 722 N N . ALA A 1 91 ? 3.386 5.112 -5.930 1.00 84.69 91 ALA A N 1
ATOM 723 C CA . ALA A 1 91 ? 3.096 4.479 -7.216 1.00 84.69 91 ALA A CA 1
ATOM 724 C C . ALA A 1 91 ? 2.525 3.055 -7.083 1.00 84.69 91 ALA A C 1
ATOM 726 O O . ALA A 1 91 ? 1.796 2.627 -7.966 1.00 84.69 91 ALA A O 1
ATOM 727 N N . GLY A 1 92 ? 2.841 2.335 -6.000 1.00 82.00 92 GLY A N 1
ATOM 728 C CA . GLY A 1 92 ? 2.325 0.978 -5.761 1.00 82.00 92 GLY A CA 1
ATOM 729 C C . GLY A 1 92 ? 0.898 0.931 -5.231 1.00 82.00 92 GLY A C 1
ATOM 730 O O . GLY A 1 92 ? 0.328 -0.149 -5.157 1.00 82.00 92 GLY A O 1
ATOM 731 N N . LEU A 1 93 ? 0.322 2.079 -4.870 1.00 85.31 93 LEU A N 1
ATOM 732 C CA . LEU A 1 93 ? -1.085 2.172 -4.487 1.00 85.31 93 LEU A CA 1
ATOM 733 C C . LEU A 1 93 ? -2.011 2.198 -5.699 1.00 85.31 93 LEU A C 1
ATOM 735 O O . LEU A 1 93 ? -3.218 2.125 -5.523 1.00 85.31 93 LEU A O 1
ATOM 739 N N . TYR A 1 94 ? -1.476 2.354 -6.908 1.00 85.69 94 TYR A N 1
ATOM 740 C CA . TYR A 1 94 ? -2.262 2.544 -8.117 1.00 85.69 94 TYR A CA 1
ATOM 741 C C . TYR A 1 94 ? -2.051 1.388 -9.072 1.00 85.69 94 TYR A C 1
ATOM 743 O O . TYR A 1 94 ? -0.924 0.922 -9.261 1.00 85.69 94 TYR A O 1
ATOM 751 N N . GLU A 1 95 ? -3.134 0.962 -9.714 1.00 77.12 95 GLU A N 1
ATOM 752 C CA . GLU A 1 95 ? -3.019 0.012 -10.808 1.00 77.12 95 GLU A CA 1
ATOM 753 C C . GLU A 1 95 ? -2.228 0.647 -11.964 1.00 77.12 95 GLU A C 1
ATOM 755 O O . GLU A 1 95 ? -2.409 1.834 -12.281 1.00 77.12 95 GLU A O 1
ATOM 760 N N . PRO A 1 96 ? -1.320 -0.110 -12.603 1.00 73.31 96 PRO A N 1
ATOM 761 C CA . PRO A 1 96 ? -0.705 0.347 -13.835 1.00 73.31 96 PRO A CA 1
ATOM 762 C C . PRO A 1 96 ? -1.804 0.569 -14.889 1.00 73.31 96 PRO A C 1
ATOM 764 O O . PRO A 1 96 ? -2.761 -0.204 -14.941 1.00 73.31 96 PRO A O 1
ATOM 767 N N . PRO A 1 97 ? -1.688 1.598 -15.747 1.00 71.44 97 PRO A N 1
ATOM 768 C CA . PRO A 1 97 ? -2.606 1.765 -16.867 1.00 71.44 97 PRO A CA 1
ATOM 769 C C . PRO A 1 97 ? -2.694 0.496 -17.719 1.00 71.44 97 PRO A C 1
ATOM 771 O O . PRO A 1 97 ? -1.700 -0.221 -17.867 1.00 71.44 97 PRO A O 1
ATOM 774 N N . ASP A 1 98 ? -3.855 0.267 -18.335 1.00 69.56 98 ASP A N 1
ATOM 775 C CA . ASP A 1 98 ? -4.085 -0.878 -19.216 1.00 69.56 98 ASP A CA 1
ATOM 776 C C . ASP A 1 98 ? -2.935 -1.050 -20.225 1.00 69.56 98 ASP A C 1
ATOM 778 O O . ASP A 1 98 ? -2.629 -0.149 -21.012 1.00 69.56 98 ASP A O 1
ATOM 782 N N . ASN A 1 99 ? -2.328 -2.241 -20.231 1.00 67.25 99 ASN A N 1
ATOM 783 C CA . ASN A 1 99 ? -1.192 -2.649 -21.071 1.00 67.25 99 ASN A CA 1
ATOM 784 C C . ASN A 1 99 ? 0.203 -2.104 -20.693 1.00 67.25 99 ASN A C 1
ATOM 786 O O . ASN A 1 99 ? 1.160 -2.373 -21.426 1.00 67.25 99 ASN A O 1
ATOM 790 N N . GLU A 1 100 ? 0.376 -1.403 -19.568 1.00 75.81 100 GLU A N 1
ATOM 791 C CA . GLU A 1 100 ? 1.714 -1.110 -19.029 1.00 75.81 100 GLU A CA 1
ATOM 792 C C . GLU A 1 100 ? 2.212 -2.280 -18.155 1.00 75.81 100 GLU A C 1
ATOM 794 O O . GLU A 1 100 ? 1.602 -2.642 -17.151 1.00 75.81 100 GLU A O 1
ATOM 799 N N . GLN A 1 101 ? 3.347 -2.888 -18.527 1.00 78.62 101 GLN A N 1
ATOM 800 C CA . GLN A 1 101 ? 4.022 -3.872 -17.674 1.00 78.62 101 GLN A CA 1
ATOM 801 C C . GLN A 1 101 ? 4.745 -3.162 -16.521 1.00 78.62 101 GLN A C 1
ATOM 803 O O . GLN A 1 101 ? 5.425 -2.155 -16.724 1.00 78.62 101 GLN A O 1
ATOM 808 N N . THR A 1 102 ? 4.642 -3.710 -15.311 1.00 88.62 102 THR A N 1
ATOM 809 C CA . THR A 1 102 ? 5.402 -3.236 -14.150 1.00 88.62 102 THR A CA 1
ATOM 810 C C . THR A 1 102 ? 6.803 -3.842 -14.110 1.00 88.62 102 THR A C 1
ATOM 812 O O . THR A 1 102 ? 7.109 -4.834 -14.775 1.00 88.62 102 THR A O 1
ATOM 815 N N . CYS A 1 103 ? 7.687 -3.226 -13.326 1.00 91.19 103 CYS A N 1
ATOM 816 C CA . CYS A 1 103 ? 9.032 -3.728 -13.094 1.00 91.19 103 CYS A CA 1
ATOM 817 C C . CYS A 1 103 ? 9.003 -5.140 -12.497 1.00 91.19 103 CYS A C 1
ATOM 819 O O . CYS A 1 103 ? 8.534 -5.320 -11.378 1.00 91.19 103 CYS A O 1
ATOM 821 N N . ILE A 1 104 ? 9.619 -6.119 -13.164 1.00 92.44 104 ILE A N 1
ATOM 822 C CA . ILE A 1 104 ? 9.756 -7.493 -12.636 1.00 92.44 104 ILE A CA 1
ATOM 823 C C . ILE A 1 104 ? 10.540 -7.598 -11.321 1.00 92.44 104 ILE A C 1
ATOM 825 O O . ILE A 1 104 ? 10.526 -8.647 -10.685 1.00 92.44 104 ILE A O 1
ATOM 829 N N . VAL A 1 105 ? 11.268 -6.547 -10.934 1.00 92.38 105 VAL A N 1
ATOM 830 C CA . VAL A 1 105 ? 12.039 -6.516 -9.683 1.00 92.38 105 VAL A CA 1
ATOM 831 C C . VAL A 1 105 ? 11.230 -5.892 -8.551 1.00 92.38 105 VAL A C 1
ATOM 833 O O . VAL A 1 105 ? 11.243 -6.412 -7.442 1.00 92.38 105 VAL A O 1
ATOM 836 N N . THR A 1 106 ? 10.545 -4.777 -8.813 1.00 88.88 106 THR A N 1
ATOM 837 C CA . THR A 1 106 ? 9.925 -3.957 -7.759 1.00 88.88 106 THR A CA 1
ATOM 838 C C . THR A 1 106 ? 8.403 -3.938 -7.791 1.00 88.88 106 THR A C 1
ATOM 840 O O . THR A 1 106 ? 7.791 -3.493 -6.830 1.00 88.88 106 THR A O 1
ATOM 843 N N . GLY A 1 107 ? 7.779 -4.369 -8.887 1.00 87.44 107 GLY A N 1
ATOM 844 C CA . GLY A 1 107 ? 6.339 -4.244 -9.112 1.00 87.44 107 GLY A CA 1
ATOM 845 C C . GLY A 1 107 ? 5.864 -2.818 -9.415 1.00 87.44 107 GLY A C 1
ATOM 846 O O . GLY A 1 107 ? 4.693 -2.633 -9.730 1.00 87.44 107 GLY A O 1
ATOM 847 N N . PHE A 1 108 ? 6.744 -1.810 -9.381 1.00 87.06 108 PHE A N 1
ATOM 848 C CA . PHE A 1 108 ? 6.377 -0.423 -9.675 1.00 87.06 108 PHE A CA 1
ATOM 849 C C . PHE A 1 108 ? 6.381 -0.111 -11.183 1.00 87.06 108 PHE A C 1
ATOM 851 O O . PHE A 1 108 ? 7.113 -0.750 -11.950 1.00 87.06 108 PHE A O 1
ATOM 858 N N . PRO A 1 109 ? 5.630 0.920 -11.622 1.00 84.75 109 PRO A N 1
ATOM 859 C CA . PRO A 1 109 ? 5.779 1.508 -12.951 1.00 84.75 109 PRO A CA 1
ATOM 860 C C . PRO A 1 109 ? 7.219 1.968 -13.217 1.00 84.75 109 PRO A C 1
ATOM 862 O O . PRO A 1 109 ? 7.873 2.543 -12.343 1.00 84.75 109 PRO A O 1
ATOM 865 N N . ILE A 1 110 ? 7.710 1.751 -14.440 1.00 86.38 110 ILE A N 1
ATOM 866 C CA . ILE A 1 110 ? 9.093 2.067 -14.814 1.00 86.38 110 ILE A CA 1
ATOM 867 C C . ILE A 1 110 ? 9.133 3.410 -15.561 1.00 86.38 110 ILE A C 1
ATOM 869 O O . ILE A 1 110 ? 8.483 3.549 -16.599 1.00 86.38 110 ILE A O 1
ATOM 873 N N . PRO A 1 111 ? 9.904 4.411 -15.098 1.00 82.88 111 PRO A N 1
ATOM 874 C CA . PRO A 1 111 ? 10.144 5.620 -15.880 1.00 82.88 111 PRO A CA 1
ATOM 875 C C . PRO A 1 111 ? 10.802 5.273 -17.227 1.00 82.88 111 PRO A C 1
ATOM 877 O O . PRO A 1 111 ? 11.749 4.489 -17.228 1.00 82.88 111 PRO A O 1
ATOM 880 N N . PRO A 1 112 ? 10.413 5.887 -18.365 1.00 86.69 112 PRO A N 1
ATOM 881 C CA . PRO A 1 112 ? 10.968 5.535 -19.679 1.00 86.69 112 PRO A CA 1
ATOM 882 C C . PRO A 1 112 ? 12.499 5.587 -19.761 1.00 86.69 112 PRO A C 1
ATOM 884 O O . PRO A 1 112 ? 13.106 4.790 -20.468 1.00 86.69 112 PRO A O 1
ATOM 887 N N . ARG A 1 113 ? 13.127 6.502 -19.011 1.00 88.44 113 ARG A N 1
ATOM 888 C CA . ARG A 1 113 ? 14.591 6.637 -18.924 1.00 88.44 113 ARG A CA 1
ATOM 889 C C . ARG A 1 113 ? 15.283 5.441 -18.254 1.00 88.44 113 ARG A C 1
ATOM 891 O O . ARG A 1 113 ? 16.445 5.191 -18.534 1.00 88.44 113 ARG A O 1
ATOM 898 N N . ASP A 1 114 ? 14.576 4.748 -17.363 1.00 90.56 114 ASP A N 1
ATOM 899 C CA . ASP A 1 114 ? 15.098 3.663 -16.531 1.00 90.56 114 ASP A CA 1
ATOM 900 C C . ASP A 1 114 ? 14.623 2.294 -17.061 1.00 90.56 114 ASP A C 1
ATOM 902 O O . ASP A 1 114 ? 14.865 1.266 -16.434 1.00 90.56 114 ASP A O 1
ATOM 906 N N . LEU A 1 115 ? 13.923 2.266 -18.203 1.00 91.75 115 LEU A N 1
ATOM 907 C CA . LEU A 1 115 ? 13.328 1.060 -18.767 1.00 91.75 115 LEU A CA 1
ATOM 908 C C . LEU A 1 115 ? 14.384 0.155 -19.401 1.00 91.75 115 LEU A C 1
ATOM 910 O O . LEU A 1 115 ? 15.027 0.501 -20.391 1.00 91.75 115 LEU A O 1
ATOM 914 N N . MET A 1 116 ? 14.492 -1.055 -18.864 1.00 93.12 116 MET A N 1
ATOM 915 C CA . MET A 1 116 ? 15.296 -2.147 -19.398 1.00 93.12 116 MET A CA 1
ATOM 916 C C . MET A 1 116 ? 14.378 -3.289 -19.835 1.00 93.12 116 MET A C 1
ATOM 918 O O . MET A 1 116 ? 13.491 -3.707 -19.092 1.00 93.12 116 MET A O 1
ATOM 922 N N . LYS A 1 117 ? 14.609 -3.831 -21.035 1.00 92.69 117 LYS A N 1
ATOM 923 C CA . LYS A 1 117 ? 13.928 -5.049 -21.495 1.00 92.69 117 LYS A CA 1
ATOM 924 C C . LYS A 1 117 ? 14.697 -6.286 -21.044 1.00 92.69 117 LYS A C 1
ATOM 926 O O . LYS A 1 117 ? 15.902 -6.376 -21.263 1.00 92.69 117 LYS A O 1
ATOM 931 N N . VAL A 1 118 ? 13.985 -7.243 -20.461 1.00 91.00 118 VAL A N 1
ATOM 932 C CA . VAL A 1 118 ? 14.513 -8.526 -19.987 1.00 91.00 118 VAL A CA 1
ATOM 933 C C . VAL A 1 118 ? 13.661 -9.638 -20.598 1.00 91.00 118 VAL A C 1
ATOM 935 O O . VAL A 1 118 ? 12.567 -9.929 -20.119 1.00 91.00 118 VAL A O 1
ATOM 938 N N . ASP A 1 119 ? 14.143 -10.250 -21.682 1.00 87.25 119 ASP A N 1
ATOM 939 C CA . ASP A 1 119 ? 13.365 -11.178 -22.519 1.00 87.25 119 ASP A CA 1
ATOM 940 C C . ASP A 1 119 ? 12.011 -10.552 -22.953 1.00 87.25 119 ASP A C 1
ATOM 942 O O . ASP A 1 119 ? 11.994 -9.581 -23.710 1.00 87.25 119 ASP A O 1
ATOM 946 N N . SER A 1 120 ? 10.876 -11.093 -22.488 1.00 88.75 120 SER A N 1
ATOM 947 C CA . SER A 1 120 ? 9.513 -10.584 -22.761 1.00 88.75 120 SER A CA 1
ATOM 948 C C . SER A 1 120 ? 8.964 -9.655 -21.667 1.00 88.75 120 SER A C 1
ATOM 950 O O . SER A 1 120 ? 7.780 -9.319 -21.681 1.00 88.75 120 SER A O 1
ATOM 952 N N . PHE A 1 121 ? 9.811 -9.269 -20.714 1.00 90.38 121 PHE A N 1
ATOM 953 C CA . PHE A 1 121 ? 9.456 -8.478 -19.542 1.00 90.38 121 PHE A CA 1
ATOM 954 C C . PHE A 1 121 ? 10.242 -7.169 -19.486 1.00 90.38 121 PHE A C 1
ATOM 956 O O . PHE A 1 121 ? 11.173 -6.934 -20.264 1.00 90.38 121 PHE A O 1
ATOM 963 N N . GLN A 1 122 ? 9.873 -6.311 -18.539 1.00 93.06 122 GLN A N 1
ATOM 964 C CA . GLN A 1 122 ? 10.499 -5.014 -18.328 1.00 93.06 122 GLN A CA 1
ATOM 965 C C . GLN A 1 122 ? 10.930 -4.860 -16.872 1.00 93.06 122 GLN A C 1
ATOM 967 O O . GLN A 1 122 ? 10.250 -5.312 -15.952 1.00 93.06 122 GLN A O 1
ATOM 972 N N . ALA A 1 123 ? 12.071 -4.217 -16.665 1.00 94.38 123 ALA A N 1
ATOM 973 C CA . ALA A 1 123 ? 12.611 -3.898 -15.355 1.00 94.38 123 ALA A CA 1
ATOM 974 C C . ALA A 1 123 ? 13.076 -2.442 -15.310 1.00 94.38 123 ALA A C 1
ATOM 976 O O . ALA A 1 123 ? 13.436 -1.861 -16.334 1.00 94.38 123 ALA A O 1
ATOM 977 N N . ASN A 1 124 ? 13.129 -1.876 -14.109 1.00 93.50 124 ASN A N 1
ATOM 978 C CA . ASN A 1 124 ? 13.969 -0.721 -13.850 1.00 93.50 124 ASN A CA 1
ATOM 979 C C . ASN A 1 124 ? 15.436 -1.175 -13.918 1.00 93.50 124 ASN A C 1
ATOM 981 O O . ASN A 1 124 ? 15.841 -2.083 -13.188 1.00 93.50 124 ASN A O 1
ATOM 985 N N . GLY A 1 125 ? 16.221 -0.570 -14.808 1.00 94.56 125 GLY A N 1
ATOM 986 C CA . GLY A 1 125 ? 17.606 -0.961 -15.062 1.00 94.56 125 GLY A CA 1
ATOM 987 C C . GLY A 1 125 ? 18.494 -0.846 -13.825 1.00 94.56 125 GLY A C 1
ATOM 988 O O . GLY A 1 125 ? 19.301 -1.737 -13.577 1.00 94.56 125 GLY A O 1
ATOM 989 N N . ASN A 1 126 ? 18.302 0.188 -12.999 1.00 93.88 126 ASN A N 1
ATOM 990 C CA . ASN A 1 126 ? 19.078 0.364 -11.770 1.00 93.88 126 ASN A CA 1
ATOM 991 C C . ASN A 1 126 ? 18.768 -0.739 -10.753 1.00 93.88 126 ASN A C 1
ATOM 993 O O . ASN A 1 126 ? 19.695 -1.347 -10.212 1.00 93.88 126 ASN A O 1
ATOM 997 N N . ASP A 1 127 ? 17.486 -1.042 -10.539 1.00 93.88 127 ASP A N 1
ATOM 998 C CA . ASP A 1 127 ? 17.058 -2.090 -9.605 1.00 93.88 127 ASP A CA 1
ATOM 999 C C . ASP A 1 127 ? 17.514 -3.478 -10.078 1.00 93.88 127 ASP A C 1
ATOM 1001 O O . ASP A 1 127 ? 18.059 -4.266 -9.297 1.00 93.88 127 ASP A O 1
ATOM 1005 N N . TRP A 1 128 ? 17.362 -3.766 -11.375 1.00 96.12 128 TRP A N 1
ATOM 1006 C CA . TRP A 1 128 ? 17.806 -5.027 -11.973 1.00 96.12 128 TRP A CA 1
ATOM 1007 C C . TRP A 1 128 ? 19.323 -5.192 -11.877 1.00 96.12 128 TRP A C 1
ATOM 1009 O O . TRP A 1 128 ? 19.798 -6.221 -11.393 1.00 96.12 128 TRP A O 1
ATOM 1019 N N . ASN A 1 129 ? 20.092 -4.165 -12.252 1.00 95.50 129 ASN A N 1
ATOM 1020 C CA . ASN A 1 129 ? 21.552 -4.191 -12.176 1.00 95.50 129 ASN A CA 1
ATOM 1021 C C . ASN A 1 129 ? 22.041 -4.349 -10.734 1.00 95.50 129 ASN A C 1
ATOM 1023 O O . ASN A 1 129 ? 22.967 -5.125 -10.475 1.00 95.50 129 ASN A O 1
ATOM 1027 N N . MET A 1 130 ? 21.401 -3.663 -9.782 1.00 95.44 130 MET A N 1
ATOM 1028 C CA . MET A 1 130 ? 21.713 -3.802 -8.363 1.00 95.44 130 MET A CA 1
ATOM 1029 C C . MET A 1 130 ? 21.512 -5.244 -7.898 1.00 95.44 130 MET A C 1
ATOM 1031 O O . MET A 1 130 ? 22.393 -5.793 -7.231 1.00 95.44 130 MET A O 1
ATOM 1035 N N . LEU A 1 131 ? 20.403 -5.881 -8.276 1.00 94.56 131 LEU A N 1
ATOM 1036 C CA . LEU A 1 131 ? 20.129 -7.255 -7.874 1.00 94.56 131 LEU A CA 1
ATOM 1037 C C . LEU A 1 131 ? 21.101 -8.245 -8.531 1.00 94.56 131 LEU A C 1
ATOM 1039 O O . LEU A 1 131 ? 21.750 -9.020 -7.829 1.00 94.56 131 LEU A O 1
ATOM 1043 N N . VAL A 1 132 ? 21.288 -8.158 -9.851 1.00 95.81 132 VAL A N 1
ATOM 1044 C CA . VAL A 1 132 ? 22.191 -9.032 -10.620 1.00 95.81 132 VAL A CA 1
ATOM 1045 C C . VAL A 1 132 ? 23.639 -8.905 -10.153 1.00 95.81 132 VAL A C 1
ATOM 1047 O O . VAL A 1 132 ? 24.364 -9.901 -10.098 1.00 95.81 132 VAL A O 1
ATOM 1050 N N . SER A 1 133 ? 24.073 -7.709 -9.746 1.00 96.06 133 SER A N 1
ATOM 1051 C CA . SER A 1 133 ? 25.421 -7.512 -9.202 1.00 96.06 133 SER A CA 1
ATOM 1052 C C . SER A 1 133 ? 25.686 -8.383 -7.965 1.00 96.06 133 SER A C 1
ATOM 1054 O O . SER A 1 133 ? 26.810 -8.880 -7.810 1.00 96.06 133 SER A O 1
ATOM 1056 N N . LYS A 1 134 ? 24.647 -8.619 -7.147 1.00 95.69 134 LYS A N 1
ATOM 1057 C CA . LYS A 1 134 ? 24.680 -9.414 -5.911 1.00 95.69 134 LYS A CA 1
ATOM 1058 C C . LYS A 1 134 ? 24.416 -10.899 -6.161 1.00 95.69 134 LYS A C 1
ATOM 1060 O O . LYS A 1 134 ? 25.104 -11.732 -5.583 1.00 95.69 134 LYS A O 1
ATOM 1065 N N . THR A 1 135 ? 23.447 -11.232 -7.011 1.00 95.44 135 THR A N 1
ATOM 1066 C CA . THR A 1 135 ? 22.978 -12.616 -7.213 1.00 95.44 135 THR A CA 1
ATOM 1067 C C . THR A 1 135 ? 23.692 -13.353 -8.346 1.00 95.44 135 THR A C 1
ATOM 1069 O O . THR A 1 135 ? 23.649 -14.579 -8.384 1.00 95.44 135 THR A O 1
ATOM 1072 N N . LYS A 1 136 ? 24.341 -12.632 -9.275 1.00 93.75 136 LYS A N 1
ATOM 1073 C CA . LYS A 1 136 ? 24.952 -13.162 -10.516 1.00 93.75 136 LYS A CA 1
ATOM 1074 C C . LYS A 1 136 ? 23.972 -13.868 -11.465 1.00 93.75 136 LYS A C 1
ATOM 1076 O O . LYS A 1 136 ? 24.385 -14.594 -12.370 1.00 93.75 136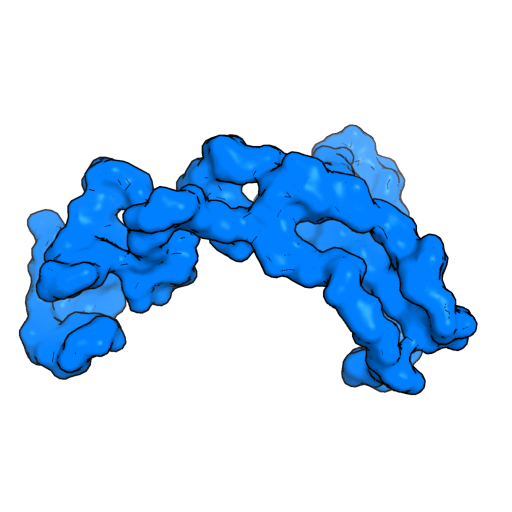 LYS A O 1
ATOM 1081 N N . GLY A 1 137 ? 22.675 -13.630 -11.293 1.00 93.62 137 GLY A N 1
ATOM 1082 C CA . GLY A 1 137 ? 21.618 -14.203 -12.118 1.00 93.62 137 GLY A CA 1
ATOM 1083 C C . GLY A 1 137 ? 20.427 -13.262 -12.234 1.00 93.62 137 GLY A C 1
ATOM 1084 O O . GLY A 1 137 ? 20.162 -12.468 -11.330 1.00 93.62 137 GLY A O 1
ATOM 1085 N N . CYS A 1 138 ? 19.714 -13.344 -13.355 1.00 90.88 138 CYS A N 1
ATOM 1086 C CA . CYS A 1 138 ? 18.508 -12.560 -13.582 1.00 90.88 138 CYS A CA 1
ATOM 1087 C C . CYS A 1 138 ? 17.418 -12.953 -12.563 1.00 90.88 138 CYS A C 1
ATOM 1089 O O . CYS A 1 138 ? 17.086 -14.140 -12.491 1.00 90.88 138 CYS A O 1
ATOM 1091 N N . PRO A 1 139 ? 16.817 -11.996 -11.824 1.00 89.56 139 PRO A N 1
ATOM 1092 C CA . PRO A 1 139 ? 15.781 -12.283 -10.824 1.00 89.56 139 PRO A CA 1
ATOM 1093 C C . PRO A 1 139 ? 14.568 -13.034 -11.353 1.00 89.56 139 PRO A C 1
ATOM 1095 O O . PRO A 1 139 ? 13.926 -13.764 -10.610 1.00 89.56 139 PRO A O 1
ATOM 1098 N N . TRP A 1 140 ? 14.234 -12.815 -12.621 1.00 90.31 140 TRP A N 1
ATOM 1099 C CA . TRP A 1 140 ? 12.992 -13.309 -13.195 1.00 90.31 140 TRP A CA 1
ATOM 1100 C C . TRP A 1 140 ? 13.166 -14.638 -13.925 1.00 90.31 140 TRP A C 1
ATOM 1102 O O . TRP A 1 140 ? 12.335 -15.531 -13.813 1.00 90.31 140 TRP A O 1
ATOM 1112 N N . THR A 1 141 ? 14.264 -14.795 -14.668 1.00 89.81 141 THR A N 1
ATOM 1113 C CA . THR A 1 141 ? 14.505 -15.999 -15.479 1.00 89.81 141 THR A CA 1
ATOM 1114 C C . THR A 1 141 ? 15.427 -17.007 -14.798 1.00 89.81 141 THR A C 1
ATOM 1116 O O . THR A 1 141 ? 15.554 -18.130 -15.282 1.00 89.81 141 THR A O 1
ATOM 1119 N N . GLY A 1 142 ? 16.135 -16.610 -13.735 1.00 90.00 142 GLY A N 1
ATOM 1120 C CA . GLY A 1 142 ? 17.142 -17.429 -13.052 1.00 90.00 142 GLY A CA 1
ATOM 1121 C C . GLY A 1 142 ? 18.415 -17.694 -13.866 1.00 90.00 142 GLY A C 1
ATOM 1122 O O . GLY A 1 142 ? 19.338 -18.341 -13.374 1.00 90.00 142 GLY A O 1
ATOM 1123 N N . LYS A 1 143 ? 18.500 -17.206 -15.110 1.00 92.56 143 LYS A N 1
ATOM 1124 C CA . LYS A 1 143 ? 19.669 -17.406 -15.976 1.00 92.56 143 LYS A CA 1
ATOM 1125 C C . LYS A 1 143 ? 20.870 -16.607 -15.448 1.00 92.56 143 LYS A C 1
ATOM 1127 O O . LYS A 1 143 ? 20.673 -15.482 -14.979 1.00 92.56 143 LYS A O 1
ATOM 1132 N N . PRO A 1 144 ? 22.112 -17.113 -15.584 1.00 95.06 144 PRO A N 1
ATOM 1133 C CA . PRO A 1 144 ? 23.314 -16.329 -15.309 1.00 95.06 144 PRO A CA 1
ATOM 1134 C C . PRO A 1 144 ? 23.291 -15.004 -16.075 1.00 95.06 144 PRO A C 1
ATOM 1136 O O . PRO A 1 144 ? 22.925 -14.964 -17.251 1.00 95.06 144 PRO A O 1
ATOM 1139 N N . SER A 1 145 ? 23.616 -13.902 -15.407 1.00 93.19 145 SER A N 1
ATOM 1140 C CA . SER A 1 145 ? 23.533 -12.556 -15.990 1.00 93.19 145 SER A CA 1
ATOM 1141 C C . SER A 1 145 ? 24.557 -11.621 -15.354 1.00 93.19 145 SER A C 1
ATOM 1143 O O . SER A 1 145 ? 24.934 -11.800 -14.196 1.00 93.19 145 SER A O 1
ATOM 1145 N N . ASN A 1 146 ? 24.989 -10.616 -16.116 1.00 93.75 146 ASN A N 1
ATOM 1146 C CA . ASN A 1 146 ? 25.875 -9.549 -15.654 1.00 93.75 146 ASN A CA 1
ATOM 1147 C C . ASN A 1 146 ? 25.127 -8.207 -15.655 1.00 93.75 146 ASN A C 1
ATOM 1149 O O . ASN A 1 146 ? 24.242 -8.034 -16.496 1.00 93.75 146 ASN A O 1
ATOM 1153 N N . PRO A 1 147 ? 25.478 -7.261 -14.762 1.00 92.00 147 PRO A N 1
ATOM 1154 C CA . PRO A 1 147 ? 24.928 -5.908 -14.808 1.00 92.00 147 PRO A CA 1
ATOM 1155 C C . PRO A 1 147 ? 25.203 -5.235 -16.160 1.00 92.00 147 PRO A C 1
ATOM 1157 O O . PRO A 1 147 ? 26.297 -5.373 -16.710 1.00 92.00 147 PRO A O 1
ATOM 1160 N N . ALA A 1 148 ? 24.223 -4.491 -16.659 1.00 87.88 148 ALA A N 1
ATOM 1161 C CA . ALA A 1 148 ? 24.256 -3.712 -17.890 1.00 87.88 148 ALA A CA 1
ATOM 1162 C C . ALA A 1 148 ? 24.044 -2.224 -17.555 1.00 87.88 148 ALA A C 1
ATOM 1164 O O . ALA A 1 148 ? 22.930 -1.711 -17.673 1.00 87.88 148 ALA A O 1
ATOM 1165 N N . TRP A 1 149 ? 25.095 -1.579 -17.036 1.00 83.12 149 TRP A N 1
ATOM 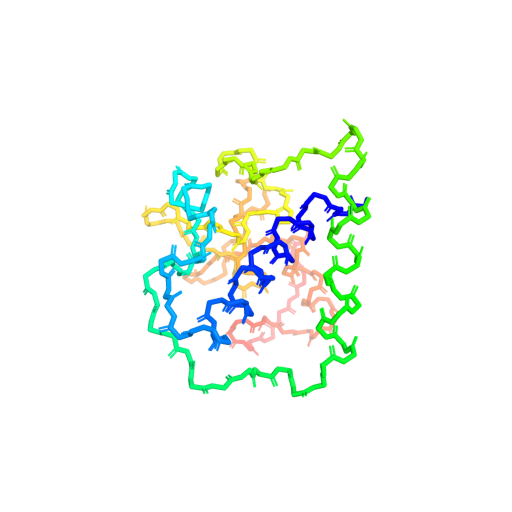1166 C CA . TRP A 1 149 ? 25.129 -0.135 -16.762 1.00 83.12 149 TRP A CA 1
ATOM 1167 C C . TRP A 1 149 ? 25.224 0.691 -18.044 1.00 83.12 149 TRP A C 1
ATOM 1169 O O . TRP A 1 149 ? 25.862 0.201 -19.005 1.00 83.12 149 TRP A O 1
#

Sequence (149 aa):
RQNNLAFVLLNRYVDLVEAIEDGDICMAEDVEDFVDNKCAIPTDIELPKQQYISSDDEREEVRDWVLSMALESDLERGLPGAHRARGTIYAGLYEPPDNEQTCIVTGFPIPPRDLMKVDSFQANGNDWNMLVSKTKGCPWTGKPSNPAW

pLDDT: mean 86.97, std 8.42, range [58.59, 97.94]

Secondary structure (DSSP, 8-state):
--HHHHHHHHHHHHHHHHHHHHT-GGG----HHHHHTTBSS--S-PPPSS-SS--HHHHHHHHHHHHHHHT-SS---SPPPHHHHTTSGGGGGBPPPTTPPPPTTTSSPPPGGGEEEETTEEEEHHHHHHHHHHHSB-TTT--B-----

Foldseek 3Di:
DPVLVLLLVLLQVLQLVVCLVVVHLVSRPDPCLLVVLQFPDDSPDHRDNDDPPPDPVVNVVSVVVSVVSVPDPPHDNGQDRQVVCAPHPSQNRHDDPPPQAAAPQPRGGEDPVQWDDDPPHIHRLVSQQVVCCPVQAGPPPRHRDHRDD